Protein AF-A0A5P2DDU9-F1 (afdb_monomer)

Organism: Streptomyces venezuelae (NCBI:txid54571)

Mean predicted aligned error: 15.61 Å

Structure (mmCIF, N/CA/C/O backbone):
data_AF-A0A5P2DDU9-F1
#
_entry.id   AF-A0A5P2DDU9-F1
#
loop_
_atom_site.group_PDB
_atom_site.id
_atom_site.type_symbol
_atom_site.label_atom_id
_atom_site.label_alt_id
_atom_site.label_comp_id
_atom_site.label_asym_id
_atom_site.label_entity_id
_atom_site.label_seq_id
_atom_site.pdbx_PDB_ins_code
_atom_site.Cartn_x
_atom_site.Cartn_y
_atom_site.Cartn_z
_atom_site.occupancy
_atom_site.B_iso_or_equiv
_atom_site.auth_seq_id
_atom_site.auth_comp_id
_atom_site.auth_asym_id
_atom_site.auth_atom_id
_atom_site.pdbx_PDB_model_num
ATOM 1 N N . MET A 1 1 ? -14.295 -41.417 31.522 1.00 41.69 1 MET A N 1
ATOM 2 C CA . MET A 1 1 ? -13.998 -41.549 30.079 1.00 41.69 1 MET A CA 1
ATOM 3 C C . MET A 1 1 ? -14.986 -40.715 29.268 1.00 41.69 1 MET A C 1
ATOM 5 O O . MET A 1 1 ? -16.037 -41.226 28.914 1.00 41.69 1 MET A O 1
ATOM 9 N N . SER A 1 2 ? -14.687 -39.453 28.962 1.00 40.78 2 SER A N 1
ATOM 10 C CA . SER A 1 2 ? -15.281 -38.807 27.784 1.00 40.78 2 SER A CA 1
ATOM 11 C C . SER A 1 2 ? -14.413 -37.633 27.354 1.00 40.78 2 SER A C 1
ATOM 13 O O . SER A 1 2 ? -13.849 -36.933 28.189 1.00 40.78 2 SER A O 1
ATOM 15 N N . ARG A 1 3 ? -14.205 -37.557 26.044 1.00 43.19 3 ARG A N 1
ATOM 16 C CA . ARG A 1 3 ? -12.994 -37.084 25.377 1.00 43.19 3 ARG A CA 1
ATOM 17 C C . ARG A 1 3 ? -12.936 -35.560 25.261 1.00 43.19 3 ARG A C 1
ATOM 19 O O . ARG A 1 3 ? -13.891 -34.926 24.827 1.00 43.19 3 ARG A O 1
ATOM 26 N N . GLU A 1 4 ? -11.780 -35.031 25.651 1.00 46.88 4 GLU A N 1
ATOM 27 C CA . GLU A 1 4 ? -11.020 -33.952 25.012 1.00 46.88 4 GLU A CA 1
ATOM 28 C C . GLU A 1 4 ? -11.762 -33.190 23.896 1.00 46.88 4 GLU A C 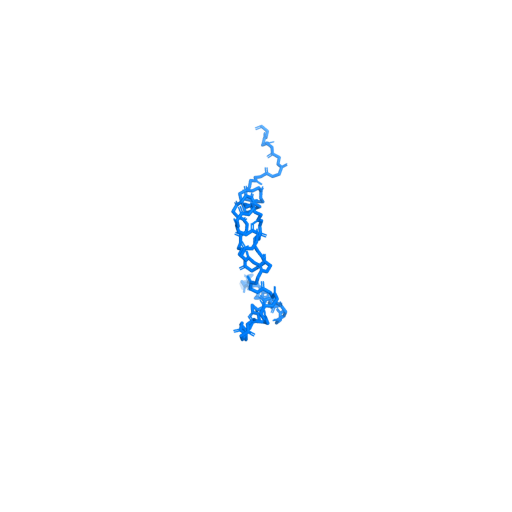1
ATOM 30 O O . GLU A 1 4 ? -11.971 -33.693 22.791 1.00 46.88 4 GLU A O 1
ATOM 35 N N . ARG A 1 5 ? -12.148 -31.941 24.188 1.00 51.44 5 ARG A N 1
ATOM 36 C CA . ARG A 1 5 ? -12.563 -30.966 23.174 1.00 51.44 5 ARG A CA 1
ATOM 37 C C . ARG A 1 5 ? -11.328 -30.653 22.330 1.00 51.44 5 ARG A C 1
ATOM 39 O O . ARG A 1 5 ? -10.474 -29.874 22.746 1.00 51.44 5 ARG A O 1
ATOM 46 N N . ALA A 1 6 ? -11.230 -31.315 21.182 1.00 47.09 6 ALA A N 1
ATOM 47 C CA . ALA A 1 6 ? -10.154 -31.141 20.224 1.00 47.09 6 ALA A CA 1
ATOM 48 C C . ALA A 1 6 ? -9.942 -29.655 19.907 1.00 47.09 6 ALA A C 1
ATOM 50 O O . ALA A 1 6 ? -10.831 -28.956 19.414 1.00 47.09 6 ALA A O 1
ATOM 51 N N . GLN A 1 7 ? -8.732 -29.197 20.206 1.00 58.31 7 GLN A N 1
ATOM 52 C CA . GLN A 1 7 ? -8.179 -27.966 19.683 1.00 58.31 7 GLN A CA 1
ATOM 53 C C . GLN A 1 7 ? -8.054 -28.094 18.164 1.00 58.31 7 GLN A C 1
ATOM 55 O O . GLN A 1 7 ? -7.560 -29.093 17.649 1.00 58.31 7 GLN A O 1
ATOM 60 N N . GLY A 1 8 ? -8.472 -27.061 17.447 1.00 50.47 8 GLY A N 1
ATOM 61 C CA . GLY A 1 8 ? -8.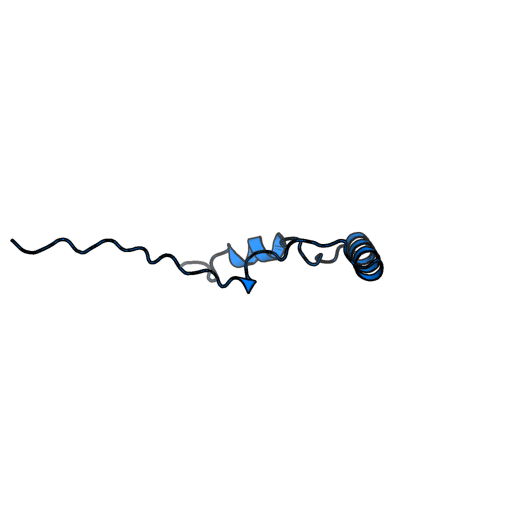303 -26.983 16.006 1.00 50.47 8 GLY A CA 1
ATOM 62 C C . GLY A 1 8 ? -8.523 -25.556 15.557 1.00 50.47 8 GLY A C 1
ATOM 63 O O . GLY A 1 8 ? -9.566 -25.236 14.995 1.00 50.47 8 GLY A O 1
ATOM 64 N N . ARG A 1 9 ? -7.559 -24.675 15.850 1.00 60.56 9 ARG A N 1
ATOM 65 C CA . ARG A 1 9 ? -7.464 -23.374 15.182 1.00 60.56 9 ARG A CA 1
ATOM 66 C C . ARG A 1 9 ? -7.291 -23.671 13.696 1.00 60.56 9 ARG A C 1
ATOM 68 O O . ARG A 1 9 ? -6.205 -24.035 13.257 1.00 60.56 9 ARG A O 1
ATOM 75 N N . GLY A 1 10 ? -8.402 -23.633 12.966 1.00 56.91 10 GLY A N 1
ATOM 76 C CA . GLY A 1 10 ? -8.433 -23.888 11.538 1.00 56.91 10 GLY A CA 1
ATOM 77 C C . GLY A 1 10 ? -7.487 -22.916 10.856 1.00 56.91 10 GLY A C 1
ATOM 78 O O . GLY A 1 10 ? -7.657 -21.703 10.961 1.00 56.91 10 GLY A O 1
ATOM 79 N N . TRP A 1 11 ? -6.471 -23.455 10.192 1.00 57.28 11 TRP A N 1
ATOM 80 C CA . TRP A 1 11 ? -5.625 -22.698 9.289 1.00 57.28 11 TRP A CA 1
ATOM 81 C C . TRP A 1 11 ? -6.532 -22.101 8.215 1.00 57.28 11 TRP A C 1
ATOM 83 O O . TRP A 1 11 ? -6.998 -22.808 7.320 1.00 57.28 11 TRP A O 1
ATOM 93 N N . VAL A 1 12 ? -6.842 -20.810 8.330 1.00 70.25 12 VAL A N 1
ATOM 94 C CA . VAL A 1 12 ? -7.542 -20.084 7.273 1.00 70.25 12 VAL A CA 1
ATOM 95 C C . VAL A 1 12 ? -6.625 -20.138 6.059 1.00 70.25 12 VAL A C 1
ATOM 97 O O . VAL A 1 12 ? -5.548 -19.544 6.060 1.00 70.25 12 VAL A O 1
ATOM 100 N N . ARG A 1 13 ? -7.020 -20.903 5.035 1.00 64.62 13 ARG A N 1
ATOM 101 C CA . ARG A 1 13 ? -6.326 -20.907 3.748 1.00 64.62 13 ARG A CA 1
ATOM 102 C C . ARG A 1 13 ? -6.463 -19.515 3.158 1.00 64.62 13 ARG A C 1
ATOM 104 O O . ARG A 1 13 ? -7.511 -19.163 2.626 1.00 64.62 13 ARG A O 1
ATOM 111 N N . ILE A 1 14 ? -5.407 -18.725 3.289 1.00 66.19 14 ILE A N 1
ATOM 112 C CA . ILE A 1 14 ? -5.291 -17.456 2.592 1.00 66.19 14 ILE A CA 1
ATOM 113 C C . ILE A 1 14 ? -5.358 -17.767 1.086 1.00 66.19 14 ILE A C 1
ATOM 115 O O . ILE A 1 14 ? -4.544 -18.563 0.608 1.00 66.19 14 ILE A O 1
ATOM 119 N N . PRO A 1 15 ? -6.331 -17.212 0.334 1.00 65.69 15 PRO A N 1
ATOM 120 C CA . PRO A 1 15 ? -6.379 -17.382 -1.112 1.00 65.69 15 PRO A CA 1
ATOM 121 C C . PRO A 1 15 ? -5.052 -16.930 -1.722 1.00 65.69 15 PRO A C 1
ATOM 123 O O . PRO A 1 15 ? -4.511 -15.907 -1.308 1.00 65.69 15 PRO A O 1
ATOM 126 N N . ALA A 1 16 ? -4.537 -17.653 -2.719 1.00 56.91 16 ALA A N 1
ATOM 127 C CA . ALA A 1 16 ? -3.268 -17.312 -3.373 1.00 56.91 16 ALA A CA 1
ATOM 128 C C . ALA A 1 16 ? -3.248 -15.881 -3.951 1.00 56.91 16 ALA A C 1
ATOM 130 O O . ALA A 1 16 ? -2.182 -15.314 -4.130 1.00 56.91 16 ALA A O 1
ATOM 131 N N . SER A 1 17 ? -4.417 -15.265 -4.168 1.00 54.56 17 SER A N 1
ATOM 132 C CA . SER A 1 17 ? -4.553 -13.854 -4.546 1.00 54.56 17 SER A CA 1
ATOM 133 C C . SER A 1 17 ? -4.093 -12.858 -3.475 1.00 54.56 17 SER A C 1
ATOM 135 O O . SER A 1 17 ? -3.888 -11.693 -3.793 1.00 54.56 17 SER A O 1
ATOM 137 N N . ARG A 1 18 ? -3.969 -13.281 -2.211 1.00 56.88 18 ARG A N 1
ATOM 138 C CA . ARG A 1 18 ? -3.419 -12.478 -1.107 1.00 56.88 18 A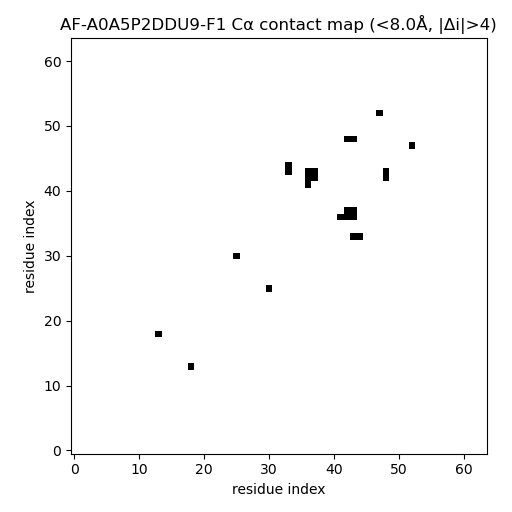RG A CA 1
ATOM 139 C C . ARG A 1 18 ? -1.919 -12.706 -0.907 1.00 56.88 18 ARG A C 1
ATOM 141 O O . ARG A 1 18 ? -1.296 -11.973 -0.148 1.00 56.88 18 ARG A O 1
ATOM 148 N N . VAL A 1 19 ? -1.327 -13.694 -1.577 1.00 60.31 19 VAL A N 1
ATOM 149 C CA . VAL A 1 19 ? 0.131 -13.762 -1.677 1.00 60.31 19 VAL A CA 1
ATOM 150 C C . VAL A 1 19 ? 0.534 -12.611 -2.593 1.00 60.31 19 VAL A C 1
ATOM 152 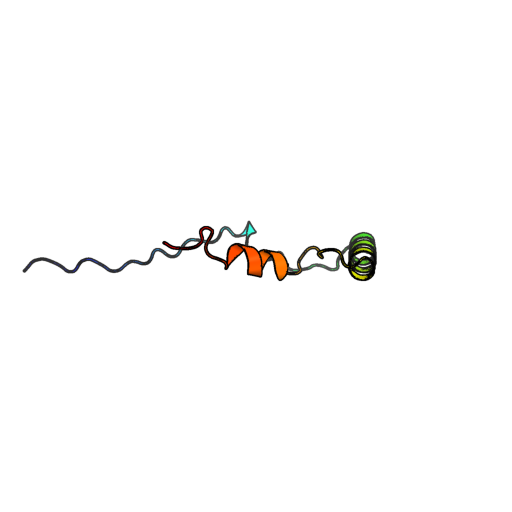O O . VAL A 1 19 ? 0.082 -12.570 -3.736 1.00 60.31 19 VAL A O 1
ATOM 155 N N . GLU A 1 20 ? 1.299 -11.648 -2.069 1.00 61.25 20 GLU A N 1
ATOM 156 C CA . GLU A 1 20 ? 1.846 -10.542 -2.857 1.00 61.25 20 GLU A CA 1
ATOM 157 C C . GLU A 1 20 ? 2.424 -11.097 -4.158 1.00 61.25 20 GLU A C 1
ATOM 159 O O . GLU A 1 20 ? 3.280 -11.985 -4.160 1.00 61.25 20 GLU A O 1
ATOM 164 N N . GLN A 1 21 ? 1.881 -10.621 -5.275 1.00 61.44 21 GLN A N 1
ATOM 165 C CA . GLN A 1 21 ? 2.328 -11.025 -6.595 1.00 61.44 21 GLN A CA 1
ATOM 166 C C . GLN A 1 21 ? 3.821 -10.679 -6.698 1.00 61.44 21 GLN A C 1
ATOM 168 O O . GLN A 1 21 ? 4.183 -9.543 -6.382 1.00 61.44 21 GLN A O 1
ATOM 173 N N . PRO A 1 22 ? 4.704 -11.612 -7.107 1.00 59.72 22 PRO A N 1
ATOM 174 C CA . PRO A 1 22 ? 6.119 -11.302 -7.237 1.00 59.72 22 PRO A CA 1
ATOM 175 C C . PRO A 1 22 ? 6.264 -10.123 -8.199 1.00 59.72 22 PRO A C 1
ATOM 177 O O . PRO A 1 22 ? 5.799 -10.185 -9.339 1.00 59.72 22 PRO A O 1
ATOM 180 N N . ALA A 1 23 ? 6.859 -9.035 -7.710 1.00 61.66 23 ALA A N 1
ATOM 181 C CA . ALA A 1 23 ? 7.049 -7.813 -8.470 1.00 61.66 23 ALA A CA 1
ATOM 182 C C . ALA A 1 23 ? 8.013 -8.086 -9.635 1.00 61.66 23 ALA A C 1
ATOM 184 O O . ALA A 1 23 ? 9.231 -7.973 -9.503 1.00 61.66 23 ALA A O 1
ATOM 185 N N . GLY A 1 24 ? 7.468 -8.472 -10.791 1.00 65.00 24 GLY A N 1
ATOM 186 C CA . GLY A 1 24 ? 8.176 -8.351 -12.062 1.00 65.00 24 GLY A CA 1
ATOM 187 C C . GLY A 1 24 ? 8.575 -6.887 -12.292 1.00 65.00 24 GLY A C 1
ATOM 188 O O . GLY A 1 24 ? 8.014 -5.996 -11.646 1.00 65.00 24 GLY A O 1
ATOM 189 N N . PRO A 1 25 ? 9.540 -6.599 -13.186 1.00 66.50 25 PRO A N 1
ATOM 190 C CA . PRO A 1 25 ? 9.943 -5.225 -13.455 1.00 66.50 25 PRO A CA 1
ATOM 191 C C . PRO A 1 25 ? 8.708 -4.408 -13.830 1.00 66.50 25 PRO A C 1
ATOM 193 O O . PRO A 1 25 ? 8.030 -4.692 -14.820 1.00 66.50 25 PRO A O 1
ATOM 196 N N . ALA A 1 26 ? 8.383 -3.431 -12.985 1.00 65.81 26 ALA A N 1
ATOM 197 C CA . ALA A 1 26 ? 7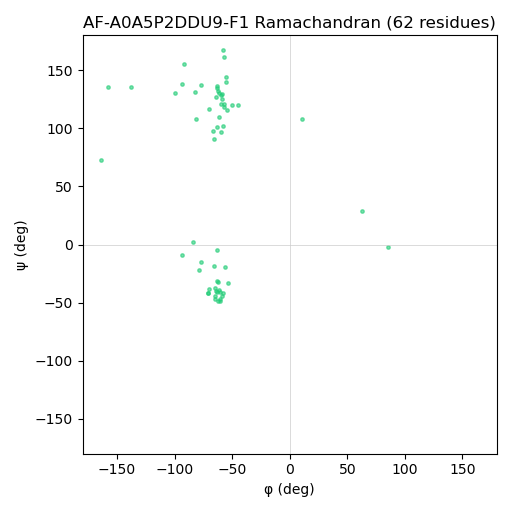.181 -2.650 -13.172 1.00 65.81 26 ALA A CA 1
ATOM 198 C C . ALA A 1 26 ? 7.292 -1.873 -14.493 1.00 65.81 26 ALA A C 1
ATOM 200 O O . ALA A 1 26 ? 8.351 -1.303 -14.778 1.00 65.81 26 ALA A O 1
ATOM 201 N N . PRO A 1 27 ? 6.225 -1.821 -15.307 1.00 74.69 27 PRO A N 1
ATOM 202 C CA . PRO A 1 27 ? 6.243 -1.029 -16.528 1.00 74.69 27 PRO A CA 1
ATOM 203 C C . PRO A 1 27 ? 6.599 0.427 -16.197 1.00 74.69 27 PRO A C 1
ATOM 205 O O . PRO A 1 27 ? 6.190 0.953 -15.163 1.00 74.69 27 PRO A O 1
ATOM 208 N N . THR A 1 28 ? 7.348 1.104 -17.069 1.00 75.69 28 THR A N 1
ATOM 209 C CA . THR A 1 28 ? 7.899 2.452 -16.811 1.00 75.69 28 THR A CA 1
ATOM 210 C C . THR A 1 28 ? 6.833 3.470 -16.381 1.00 75.69 28 THR A C 1
ATOM 212 O O . THR A 1 28 ? 7.090 4.324 -15.533 1.00 75.69 28 THR A O 1
ATOM 215 N N . ILE A 1 29 ? 5.608 3.336 -16.902 1.00 81.81 29 ILE A N 1
ATOM 216 C CA . ILE A 1 29 ? 4.442 4.142 -16.508 1.00 81.81 29 ILE A CA 1
ATOM 217 C C . ILE A 1 29 ? 4.071 3.966 -15.030 1.00 81.81 29 ILE A C 1
ATOM 219 O O . ILE A 1 29 ? 3.737 4.946 -14.366 1.00 81.81 29 ILE A O 1
ATOM 223 N N . TYR A 1 30 ? 4.166 2.749 -14.493 1.00 78.88 30 TYR A N 1
ATOM 224 C CA . TYR A 1 30 ? 3.870 2.473 -13.089 1.00 78.88 30 TYR A CA 1
ATOM 225 C C . TYR A 1 30 ? 4.867 3.186 -12.172 1.00 78.88 30 TYR A C 1
ATOM 227 O O . TYR A 1 30 ? 4.469 3.858 -11.225 1.00 78.88 30 TYR A O 1
ATOM 235 N N . LEU A 1 31 ? 6.160 3.129 -12.500 1.00 82.19 31 LEU A N 1
ATOM 236 C CA . LEU A 1 31 ? 7.201 3.811 -11.726 1.00 82.19 31 LEU A CA 1
ATOM 237 C C . LEU A 1 31 ? 7.042 5.338 -11.758 1.00 82.19 31 LEU A C 1
ATOM 239 O O . LEU A 1 31 ? 7.199 5.995 -10.728 1.00 82.19 31 LEU A O 1
ATOM 243 N N . ALA A 1 32 ? 6.683 5.905 -12.913 1.00 86.06 32 ALA A N 1
ATOM 244 C CA . ALA A 1 32 ? 6.405 7.335 -13.038 1.00 86.06 32 ALA A CA 1
ATOM 245 C C . ALA A 1 32 ? 5.201 7.766 -12.180 1.00 86.06 32 ALA A C 1
ATOM 247 O O . ALA A 1 32 ? 5.251 8.802 -11.513 1.00 86.06 32 ALA A O 1
ATOM 248 N N . LEU A 1 33 ? 4.140 6.953 -12.152 1.00 85.75 33 LEU A N 1
ATOM 249 C CA . LEU A 1 33 ? 2.960 7.199 -11.325 1.00 85.75 33 LEU A CA 1
ATOM 250 C C . LEU A 1 33 ? 3.291 7.128 -9.828 1.00 85.75 33 LEU A C 1
ATOM 252 O O . LEU A 1 33 ? 2.941 8.044 -9.085 1.00 85.75 33 LEU A O 1
ATOM 256 N N . VAL A 1 34 ? 4.022 6.091 -9.407 1.00 84.56 34 VAL A N 1
ATOM 257 C CA . VAL A 1 34 ? 4.477 5.911 -8.017 1.00 84.56 34 VAL A CA 1
ATOM 258 C C . VAL A 1 34 ? 5.327 7.098 -7.564 1.00 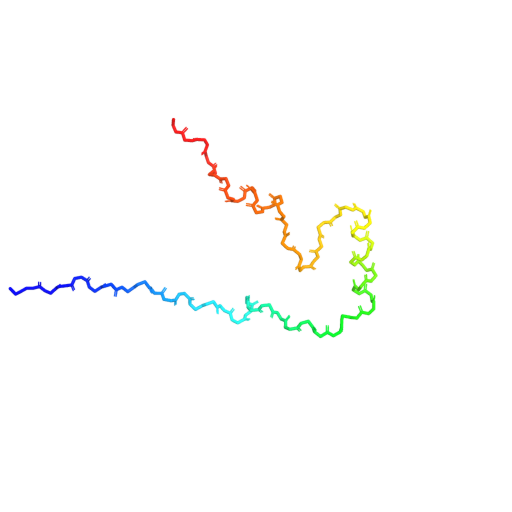84.56 34 VAL A C 1
ATOM 260 O O . VAL A 1 34 ? 5.105 7.632 -6.477 1.00 84.56 34 VAL A O 1
ATOM 263 N N . LYS A 1 35 ? 6.262 7.563 -8.401 1.00 85.31 35 LYS A N 1
ATOM 264 C CA . LYS A 1 35 ? 7.089 8.739 -8.095 1.00 85.31 35 LYS A CA 1
ATOM 265 C C . LYS A 1 35 ? 6.234 9.993 -7.904 1.00 85.31 35 LYS A C 1
ATOM 267 O O . LYS A 1 35 ? 6.363 10.668 -6.886 1.00 85.31 35 LYS A O 1
ATOM 272 N N . ARG A 1 36 ? 5.315 10.262 -8.836 1.00 88.56 36 ARG A N 1
ATOM 273 C CA . ARG A 1 36 ? 4.415 11.421 -8.763 1.00 88.56 36 ARG A CA 1
ATOM 274 C C . ARG A 1 36 ? 3.535 11.392 -7.513 1.00 88.56 36 ARG A C 1
ATOM 276 O O . ARG A 1 36 ? 3.294 12.426 -6.900 1.00 88.56 36 ARG A O 1
ATOM 283 N N . TRP A 1 37 ? 3.025 10.222 -7.140 1.00 86.81 37 TRP A N 1
ATOM 284 C CA . TRP A 1 37 ? 2.186 10.078 -5.950 1.00 86.81 37 TRP A CA 1
ATOM 285 C C . TRP A 1 37 ? 2.983 10.264 -4.665 1.00 86.81 37 TRP A C 1
ATOM 287 O O . TRP A 1 37 ? 2.499 10.937 -3.757 1.00 86.81 37 TRP A O 1
ATOM 297 N N . ARG A 1 38 ? 4.227 9.771 -4.625 1.00 86.31 38 ARG A N 1
ATOM 298 C CA . ARG A 1 38 ? 5.146 10.007 -3.508 1.00 86.31 38 ARG A CA 1
ATOM 299 C C . ARG A 1 38 ? 5.420 11.499 -3.321 1.00 86.31 38 ARG A C 1
ATOM 301 O O . ARG A 1 38 ? 5.331 11.992 -2.205 1.00 86.31 38 ARG A O 1
ATOM 308 N N . GLU A 1 39 ? 5.712 12.215 -4.404 1.00 89.38 39 GLU A N 1
ATOM 309 C CA . GLU A 1 39 ? 5.946 13.668 -4.378 1.00 89.38 39 GLU A CA 1
ATOM 310 C C . GLU A 1 39 ? 4.707 14.453 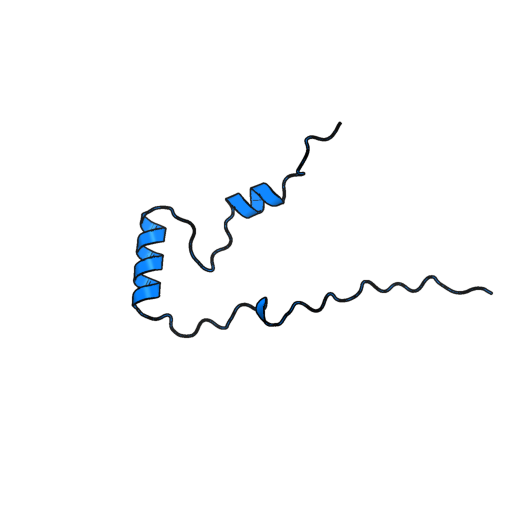-3.923 1.00 89.38 39 GLU A C 1
ATOM 312 O O . GLU A 1 39 ? 4.828 15.474 -3.253 1.00 89.38 39 GLU A O 1
ATOM 317 N N . ALA A 1 40 ? 3.511 13.957 -4.239 1.00 88.00 40 ALA A N 1
ATOM 318 C CA . ALA A 1 40 ? 2.245 14.556 -3.827 1.00 88.00 40 ALA A CA 1
ATOM 319 C C . ALA A 1 40 ? 1.783 14.144 -2.414 1.00 88.00 40 ALA A C 1
ATOM 321 O O . ALA A 1 40 ? 0.680 14.522 -2.018 1.00 88.00 40 ALA A O 1
ATOM 322 N N . GLY A 1 41 ? 2.565 13.338 -1.682 1.00 83.19 41 GLY A N 1
ATOM 323 C CA . GLY A 1 41 ? 2.182 12.816 -0.364 1.00 83.19 41 GLY A CA 1
ATOM 324 C C . GLY A 1 41 ? 0.947 11.907 -0.397 1.00 83.19 41 GLY A C 1
ATOM 325 O O . GLY A 1 41 ? 0.176 11.874 0.557 1.00 83.19 41 GLY A O 1
ATOM 326 N N . ARG A 1 42 ? 0.706 11.215 -1.518 1.00 78.12 42 ARG A N 1
ATOM 327 C CA . ARG A 1 42 ? -0.411 10.276 -1.692 1.00 78.12 42 ARG A CA 1
ATOM 328 C C . ARG A 1 42 ? 0.011 8.854 -1.324 1.00 78.12 42 ARG A C 1
ATOM 330 O O . ARG A 1 42 ? 1.184 8.496 -1.417 1.00 78.12 42 ARG A O 1
ATOM 337 N N . THR A 1 43 ? -0.966 8.034 -0.954 1.00 77.12 43 THR A N 1
ATOM 338 C CA . THR A 1 43 ? -0.780 6.614 -0.641 1.00 77.12 43 THR A CA 1
ATOM 339 C C . THR A 1 43 ? -0.283 5.851 -1.868 1.00 77.12 43 THR A C 1
ATOM 341 O O . THR A 1 43 ? -0.780 6.038 -2.979 1.00 77.12 43 THR A O 1
ATOM 344 N N . LEU A 1 44 ? 0.754 5.029 -1.688 1.00 78.88 44 LEU A N 1
ATOM 345 C CA . LEU A 1 44 ? 1.419 4.331 -2.789 1.00 78.88 44 LEU A CA 1
ATOM 346 C C . LEU A 1 44 ? 0.833 2.929 -2.988 1.00 78.88 44 LEU A C 1
ATOM 348 O O . LEU A 1 44 ? 0.644 2.209 -2.007 1.00 78.88 44 LEU A O 1
ATOM 352 N N . PRO A 1 45 ? 0.608 2.484 -4.237 1.00 72.12 45 PRO A N 1
ATOM 353 C CA . PRO A 1 45 ? 0.189 1.114 -4.488 1.00 72.12 45 PRO A CA 1
ATOM 354 C C . PRO A 1 45 ? 1.297 0.141 -4.057 1.00 72.12 45 PRO A C 1
ATOM 356 O O . PRO A 1 45 ? 2.452 0.286 -4.461 1.00 72.12 45 PRO A O 1
ATOM 359 N N . GLY A 1 46 ? 0.942 -0.836 -3.219 1.00 71.62 46 GLY A N 1
ATOM 360 C CA . GLY A 1 46 ? 1.877 -1.811 -2.645 1.00 71.62 46 GLY A CA 1
ATOM 361 C C . GLY A 1 46 ? 2.593 -1.352 -1.370 1.00 71.62 46 GLY A C 1
ATOM 362 O O . GLY A 1 46 ? 3.348 -2.131 -0.802 1.00 71.62 46 GLY A O 1
ATOM 363 N N . HIS A 1 47 ? 2.361 -0.124 -0.894 1.00 71.94 47 HIS A N 1
ATOM 364 C CA . HIS A 1 47 ? 2.831 0.301 0.424 1.00 71.94 47 HIS A CA 1
ATOM 365 C C . HIS A 1 47 ? 1.675 0.217 1.431 1.00 71.94 47 HIS A C 1
ATOM 367 O O . HIS A 1 47 ? 0.601 0.747 1.137 1.00 71.94 47 HIS A O 1
ATOM 373 N N . PRO A 1 48 ? 1.862 -0.407 2.609 1.00 67.81 48 PRO A N 1
ATOM 374 C CA . PRO A 1 48 ? 0.852 -0.377 3.660 1.00 67.81 48 PRO A CA 1
ATOM 375 C C . PRO A 1 48 ? 0.607 1.069 4.109 1.00 67.81 48 PRO A C 1
ATOM 377 O O . PRO A 1 48 ? 1.548 1.823 4.351 1.00 67.81 48 PRO A O 1
ATOM 380 N N . ASP A 1 49 ? -0.657 1.471 4.165 1.00 79.81 49 ASP A N 1
ATOM 381 C CA . ASP A 1 49 ? -1.060 2.799 4.622 1.00 79.81 49 ASP A CA 1
ATOM 382 C C . ASP A 1 49 ? -1.084 2.811 6.157 1.00 79.81 49 ASP A C 1
ATOM 384 O O . ASP A 1 49 ? -1.942 2.188 6.782 1.00 79.81 49 ASP A O 1
ATOM 388 N N . GLU A 1 50 ? -0.116 3.499 6.767 1.00 80.75 50 GLU A N 1
ATOM 389 C CA . GLU A 1 50 ? 0.022 3.586 8.226 1.00 80.75 50 GLU A CA 1
ATOM 390 C C . GLU A 1 50 ? -1.170 4.281 8.895 1.00 80.75 50 GLU A C 1
ATOM 392 O O . GLU A 1 50 ? -1.516 3.959 10.032 1.00 80.75 50 GLU A O 1
ATOM 397 N N . GLU A 1 51 ? -1.811 5.235 8.215 1.00 80.38 51 GLU A N 1
ATOM 398 C CA . GLU A 1 51 ? -3.007 5.895 8.731 1.00 80.38 51 GLU A CA 1
ATOM 399 C C . GLU A 1 51 ? -4.194 4.937 8.712 1.00 80.38 51 GLU A C 1
ATOM 401 O O . GLU A 1 51 ? -4.922 4.851 9.702 1.00 80.38 51 GLU A O 1
ATOM 406 N N . TRP A 1 52 ? -4.344 4.164 7.639 1.00 77.88 52 TRP A N 1
ATOM 407 C CA . TRP A 1 52 ? -5.362 3.123 7.567 1.00 77.88 52 TRP A CA 1
ATOM 408 C C . TRP A 1 52 ? -5.147 2.045 8.638 1.00 77.88 52 TRP A C 1
ATOM 410 O O . TRP A 1 52 ? -6.081 1.743 9.381 1.00 77.88 52 TRP A O 1
ATOM 420 N N . GLU A 1 53 ? -3.924 1.523 8.783 1.00 82.94 53 GLU A N 1
ATOM 421 C CA . GLU A 1 53 ? -3.562 0.536 9.819 1.00 82.94 53 GLU A CA 1
ATOM 422 C C . GLU A 1 53 ? -3.839 1.083 11.228 1.00 82.94 53 GLU A C 1
ATOM 424 O O . GLU A 1 53 ? -4.419 0.409 12.087 1.00 82.94 53 GLU A O 1
ATOM 429 N N . ARG A 1 54 ? -3.516 2.359 11.465 1.00 82.44 54 ARG A N 1
ATOM 430 C CA . ARG A 1 54 ? -3.828 3.044 12.725 1.00 82.44 54 ARG A CA 1
ATOM 431 C C . ARG A 1 54 ? -5.335 3.190 12.948 1.00 82.44 54 ARG A C 1
ATOM 433 O O . ARG A 1 54 ? -5.788 3.095 14.084 1.00 82.44 54 ARG A O 1
ATOM 440 N N . LEU A 1 55 ? -6.125 3.447 11.909 1.00 80.25 55 LEU A N 1
ATOM 441 C CA . LEU A 1 55 ? -7.581 3.575 12.025 1.00 80.25 55 LEU A CA 1
ATOM 442 C C . LEU A 1 55 ? -8.254 2.229 12.300 1.00 80.25 55 LEU A C 1
ATOM 444 O O . LEU A 1 55 ? -9.134 2.166 13.153 1.00 80.25 55 LEU A O 1
ATOM 448 N N . VAL A 1 56 ? -7.833 1.151 11.639 1.00 81.25 56 VAL A N 1
ATOM 449 C CA . VAL A 1 56 ? -8.452 -0.170 11.846 1.00 81.25 56 VAL A CA 1
ATOM 450 C C . VAL A 1 56 ? -7.998 -0.883 13.113 1.00 81.25 56 VAL A C 1
ATOM 452 O O . VAL A 1 56 ? -8.706 -1.761 13.603 1.00 81.25 56 VAL A O 1
ATOM 455 N N . SER A 1 57 ? -6.829 -0.524 13.647 1.00 82.69 57 SER A N 1
ATOM 456 C CA . SER A 1 57 ? -6.345 -1.033 14.935 1.00 82.69 57 SER A CA 1
ATOM 457 C C . SER A 1 57 ? -7.023 -0.359 16.129 1.00 82.69 57 SER A C 1
ATOM 459 O O . SER A 1 57 ? -6.961 -0.882 17.244 1.00 82.69 57 SER A O 1
ATOM 461 N N . GLN A 1 58 ? -7.706 0.769 15.913 1.00 82.31 58 GLN A N 1
ATOM 462 C CA . GLN A 1 58 ? -8.520 1.397 16.943 1.00 82.31 58 GLN A CA 1
ATOM 463 C C . GLN A 1 58 ? -9.845 0.639 17.120 1.00 82.31 58 GLN A C 1
ATOM 465 O O . GLN A 1 58 ? -10.486 0.258 16.136 1.00 82.31 58 GLN A O 1
ATOM 470 N N . PRO A 1 59 ? -10.299 0.423 18.367 1.00 77.19 59 PRO A N 1
ATOM 471 C CA . PRO A 1 59 ? -11.626 -0.120 18.603 1.00 77.19 59 PRO A CA 1
ATOM 472 C C . PRO A 1 59 ? -12.676 0.815 17.988 1.00 77.19 59 PRO A C 1
ATOM 474 O O . PRO A 1 59 ? -12.682 2.016 18.240 1.00 77.19 59 PRO A O 1
ATOM 477 N N . CYS A 1 60 ? -13.572 0.247 17.176 1.00 71.50 60 CYS A N 1
ATOM 478 C CA . CYS A 1 60 ? -14.608 0.973 16.428 1.00 71.50 60 CYS A CA 1
ATOM 479 C C . CYS A 1 60 ? -15.640 1.708 17.304 1.00 71.50 60 CYS A C 1
ATOM 481 O O . CYS A 1 60 ? -16.474 2.440 16.777 1.00 71.50 60 CYS A O 1
ATOM 483 N N . TRP A 1 61 ? -15.564 1.541 18.626 1.00 69.31 61 TRP A N 1
ATOM 484 C CA . TRP A 1 61 ? -16.385 2.232 19.607 1.00 69.31 61 TRP A CA 1
ATOM 485 C C . TRP A 1 61 ? -15.5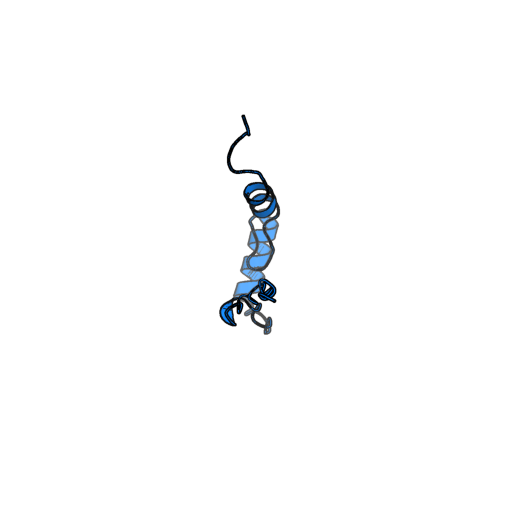15 2.656 20.793 1.00 69.31 61 TRP A C 1
ATOM 487 O O . TRP A 1 61 ? -14.730 1.830 21.274 1.00 69.31 61 TRP A O 1
ATOM 497 N N . PRO A 1 62 ? -15.651 3.893 21.310 1.00 70.19 62 PRO A N 1
ATOM 498 C CA . PRO A 1 62 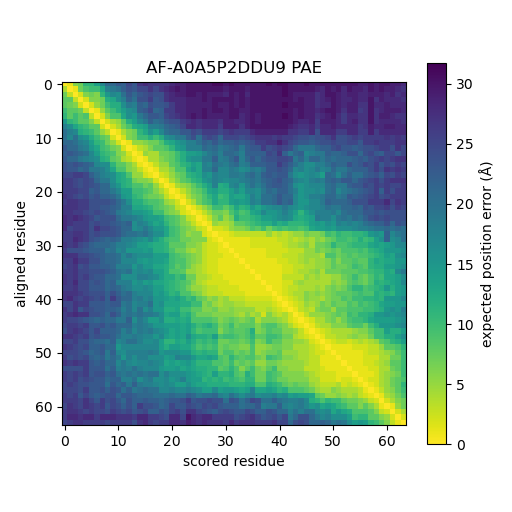? -15.197 4.165 22.664 1.00 70.19 62 PRO A CA 1
ATOM 499 C C . PRO A 1 62 ? -15.975 3.212 23.580 1.00 70.19 62 PRO A C 1
ATOM 501 O O . PRO A 1 62 ? -17.199 3.113 23.478 1.00 70.19 62 PRO A O 1
ATOM 504 N N . GLY A 1 63 ? -15.257 2.426 24.382 1.00 73.00 63 GLY A N 1
ATOM 505 C CA . GLY A 1 63 ? -15.874 1.518 25.350 1.00 73.00 63 GLY A CA 1
ATOM 506 C C . GLY A 1 63 ? -16.781 2.265 26.343 1.00 73.00 63 GLY A C 1
ATOM 507 O O . GLY A 1 63 ? -16.745 3.497 26.374 1.00 73.00 63 GLY A O 1
ATOM 508 N N . PRO A 1 64 ? -17.603 1.534 27.120 1.00 61.25 64 PRO A N 1
ATOM 509 C CA . PRO A 1 64 ? -18.469 2.132 28.137 1.00 61.25 64 PRO A CA 1
ATOM 510 C C . PRO A 1 64 ? -17.692 2.942 29.181 1.00 61.25 64 PRO A C 1
ATOM 512 O O . PRO A 1 64 ? -16.517 2.598 29.453 1.00 61.25 64 PRO A O 1
#

pLDDT: mean 70.3, std 12.85, range [40.78, 89.38]

Foldseek 3Di:
DDDDPDDDPDPPPDPCVPVPDPDDPDPPVLVVVQVVCVVVVHDGVPDDDPVVVVVVPDDPDDDD

Sequence (64 aa):
MSRERAQGRGWVRIPASRVEQPAGPAPTIYLALVKRWREAGRTLPGHPDEEWERLVSQPCWPGP

Secondary structure (DSSP, 8-state):
---------------GGGS--------HHHHHHHHHHHHTTPPPTTS--HHHHHHHHS-SS---

Solvent-accessible surface area (backbone atoms only — not comparable to full-atom values): 4529 Å² total; per-residue (Å²): 142,83,80,78,84,78,84,70,86,72,80,77,78,73,56,74,88,73,50,80,72,81,84,62,88,70,56,72,69,55,55,53,49,50,51,53,32,54,76,68,73,43,87,48,92,95,52,88,55,65,67,57,54,56,56,71,72,42,72,96,55,86,75,135

Radius of gyration: 20.68 Å; Cα contacts (8 Å, |Δi|>4): 12; chains: 1; bounding box: 28×56×47 Å